Protein AF-A0A951TD12-F1 (afdb_monomer_lite)

Secondary structure (DSSP, 8-state):
--HHHHHHHHHHHHHHHTT--HHHHHHHHHHHHHHHHHHHHHHHHHHHHHHHHGGGS---S---

Radius of gyration: 21.11 Å; chains: 1; bounding box: 41×13×66 Å

pLDDT: mean 75.35, std 14.65, range [45.12, 91.62]

Foldseek 3Di:
DDPVLVVLVVVLVVCVVVVHPPVVSVVSVVVSVVVVVVVVVVVVVVVVVCVVVVPPPDPDDDDD

Structure (mmCIF, N/CA/C/O backbone):
data_AF-A0A951TD12-F1
#
_entry.id   AF-A0A951TD12-F1
#
loop_
_atom_site.group_PDB
_atom_site.id
_atom_site.type_symbol
_atom_site.label_atom_id
_atom_site.label_alt_id
_atom_site.label_comp_id
_atom_site.label_asym_id
_atom_site.label_entity_id
_atom_site.label_seq_id
_atom_site.pdbx_PDB_ins_code
_atom_site.Cartn_x
_atom_site.Cartn_y
_atom_site.Cartn_z
_atom_site.occupancy
_atom_site.B_iso_or_equiv
_atom_site.auth_seq_id
_atom_site.auth_comp_id
_atom_site.auth_asym_id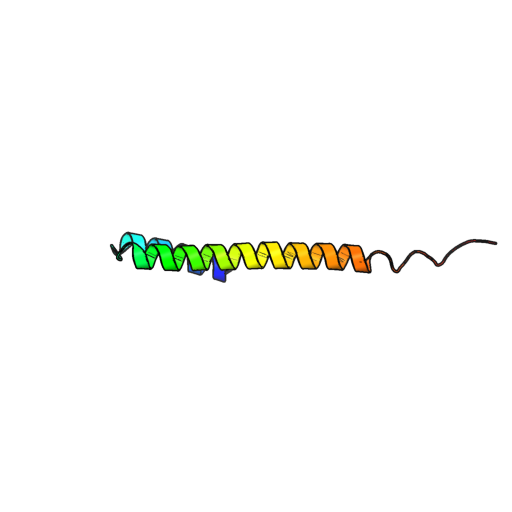
_atom_site.auth_atom_id
_atom_site.pdbx_PDB_model_num
ATOM 1 N N . MET A 1 1 ? -0.698 6.728 -9.649 1.00 66.44 1 MET A N 1
ATOM 2 C CA . MET A 1 1 ? -1.280 5.776 -8.681 1.00 66.44 1 MET A CA 1
ATOM 3 C C . MET A 1 1 ? -2.362 4.941 -9.366 1.00 66.44 1 MET A C 1
ATOM 5 O O . MET A 1 1 ? -3.301 5.529 -9.901 1.00 66.44 1 MET A O 1
ATOM 9 N N . THR A 1 2 ? -2.229 3.611 -9.417 1.00 80.88 2 THR A N 1
ATOM 10 C CA . THR A 1 2 ? -3.244 2.712 -10.003 1.00 80.88 2 THR A CA 1
ATOM 11 C C . THR A 1 2 ? -4.517 2.674 -9.162 1.00 80.88 2 THR A C 1
ATOM 13 O O . THR A 1 2 ? -4.483 2.987 -7.968 1.00 80.88 2 THR A O 1
A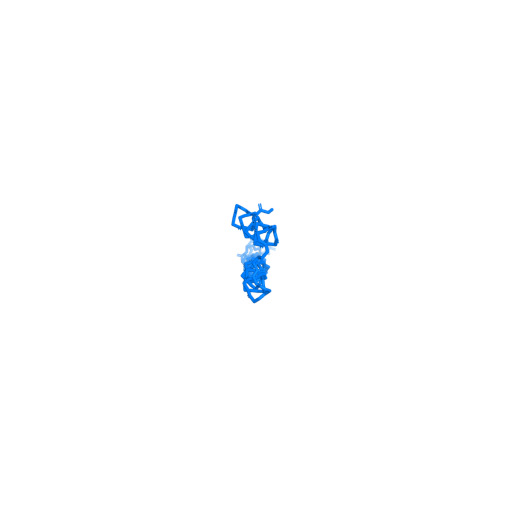TOM 16 N N . PRO A 1 3 ? -5.644 2.223 -9.740 1.00 83.38 3 PRO A N 1
ATOM 17 C CA . PRO A 1 3 ? -6.842 1.914 -8.967 1.00 83.38 3 PRO A CA 1
ATOM 18 C C . PRO A 1 3 ? -6.582 0.920 -7.822 1.00 83.38 3 PRO A C 1
ATOM 20 O O . PRO A 1 3 ? -7.164 1.060 -6.750 1.00 83.38 3 PRO A O 1
ATOM 23 N N . TYR A 1 4 ? -5.676 -0.045 -8.014 1.00 77.88 4 TYR A N 1
ATOM 24 C CA . TYR A 1 4 ? -5.310 -1.035 -6.996 1.00 77.88 4 TYR A CA 1
ATOM 25 C C . TYR A 1 4 ? -4.483 -0.440 -5.852 1.00 77.88 4 TYR A C 1
ATOM 27 O O . TYR A 1 4 ? -4.800 -0.682 -4.692 1.00 77.88 4 TYR A O 1
ATOM 35 N N . GLU A 1 5 ? -3.478 0.384 -6.158 1.00 77.69 5 GLU A N 1
ATOM 36 C CA . GLU A 1 5 ? -2.694 1.116 -5.152 1.00 77.69 5 GLU A CA 1
ATOM 37 C C . GLU A 1 5 ? -3.608 2.019 -4.3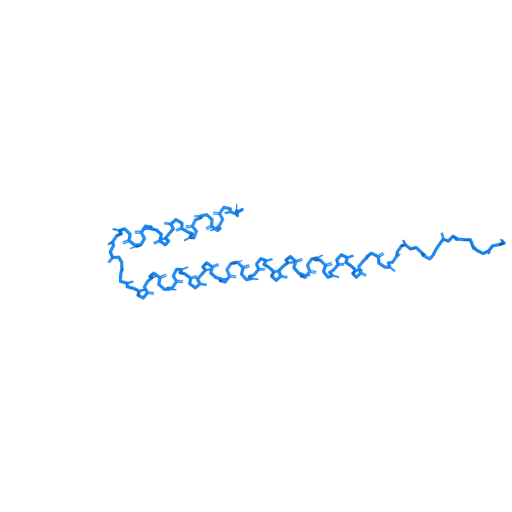17 1.00 77.69 5 GLU A C 1
ATOM 39 O O . GLU A 1 5 ? -3.507 2.056 -3.093 1.00 77.69 5 GLU A O 1
ATOM 44 N N . ARG A 1 6 ? -4.556 2.702 -4.972 1.00 85.00 6 ARG A N 1
ATOM 45 C CA . ARG A 1 6 ? -5.515 3.590 -4.305 1.00 85.00 6 ARG A CA 1
ATOM 46 C C . ARG A 1 6 ? -6.437 2.825 -3.355 1.00 85.00 6 ARG A C 1
ATOM 48 O O . ARG A 1 6 ? -6.652 3.270 -2.233 1.00 85.00 6 ARG A O 1
ATOM 55 N N . ARG A 1 7 ? -6.924 1.651 -3.771 1.00 85.19 7 ARG A N 1
ATOM 56 C CA . ARG A 1 7 ? -7.719 0.759 -2.911 1.00 85.19 7 ARG A CA 1
ATOM 57 C C . ARG A 1 7 ? -6.910 0.213 -1.737 1.00 85.19 7 ARG A C 1
ATOM 59 O O . ARG A 1 7 ? -7.440 0.142 -0.637 1.00 85.19 7 ARG A O 1
ATOM 66 N N . ALA A 1 8 ? -5.647 -0.148 -1.952 1.00 83.81 8 ALA A N 1
ATOM 67 C CA . ALA A 1 8 ? -4.797 -0.700 -0.902 1.00 83.81 8 ALA A CA 1
ATOM 68 C C . ALA A 1 8 ? -4.460 0.349 0.175 1.00 83.81 8 ALA A C 1
ATOM 70 O O . ALA A 1 8 ? -4.562 0.057 1.362 1.00 83.81 8 ALA A O 1
ATOM 71 N N . VAL A 1 9 ? -4.167 1.593 -0.223 1.00 85.19 9 VAL A N 1
ATOM 72 C CA . VAL A 1 9 ? -3.968 2.712 0.719 1.00 85.19 9 VAL A CA 1
ATOM 73 C C . VAL A 1 9 ? -5.258 3.045 1.476 1.00 85.19 9 VAL A C 1
ATOM 75 O O . VAL A 1 9 ? -5.230 3.190 2.694 1.00 85.19 9 VAL A O 1
ATOM 78 N N . GLN A 1 10 ? -6.409 3.085 0.794 1.00 89.19 10 GLN A N 1
ATOM 79 C CA . GLN A 1 10 ? -7.705 3.283 1.459 1.00 89.19 10 GLN A CA 1
ATOM 80 C C . GLN A 1 10 ? -8.047 2.153 2.439 1.00 89.19 10 GLN A C 1
ATOM 82 O O . GLN A 1 10 ? -8.660 2.408 3.471 1.00 89.19 10 GLN A O 1
ATOM 87 N N . ALA A 1 11 ? -7.664 0.910 2.139 1.00 87.38 11 ALA A N 1
ATOM 88 C CA . ALA A 1 11 ? -7.880 -0.221 3.036 1.00 87.38 11 ALA A CA 1
ATOM 89 C C . ALA A 1 11 ? -7.055 -0.093 4.324 1.00 87.38 11 ALA A C 1
ATOM 91 O O . ALA A 1 11 ? -7.583 -0.360 5.398 1.00 87.38 11 ALA A O 1
ATOM 92 N N . VAL A 1 12 ? -5.799 0.358 4.230 1.00 88.12 12 VAL A N 1
ATOM 93 C CA . VAL A 1 12 ? -4.962 0.644 5.408 1.00 88.12 12 VAL A CA 1
ATOM 94 C C . VAL A 1 12 ? -5.588 1.755 6.256 1.00 88.12 12 VAL A C 1
ATOM 96 O O . VAL A 1 12 ? -5.759 1.560 7.453 1.00 88.12 12 VAL A O 1
ATOM 99 N N . HIS A 1 13 ? -6.019 2.855 5.629 1.00 89.19 13 HIS A N 1
ATOM 100 C CA . HIS A 1 13 ? -6.641 3.985 6.329 1.00 89.19 13 HIS A CA 1
ATOM 101 C C . HIS A 1 13 ? -7.920 3.577 7.076 1.00 89.19 13 HIS A C 1
ATOM 103 O O . HIS A 1 13 ? -8.080 3.879 8.252 1.00 89.19 13 HIS A O 1
ATOM 109 N N . ARG A 1 14 ? -8.800 2.795 6.432 1.00 90.81 14 ARG A N 1
ATOM 110 C CA . ARG A 1 14 ? -10.014 2.275 7.086 1.00 90.81 14 ARG A CA 1
ATOM 111 C C . ARG A 1 14 ? -9.701 1.328 8.242 1.00 90.81 14 ARG A C 1
ATOM 113 O O . ARG A 1 14 ? -10.429 1.313 9.228 1.00 90.81 14 ARG A O 1
ATOM 120 N N . LEU A 1 15 ? -8.658 0.504 8.116 1.00 89.19 15 LEU A N 1
ATOM 121 C CA . LEU A 1 15 ? -8.238 -0.398 9.190 1.00 89.19 15 LEU A CA 1
ATOM 122 C C . LEU A 1 15 ? -7.722 0.391 10.398 1.00 89.19 15 LEU A C 1
ATOM 124 O O . LEU A 1 15 ? -8.079 0.053 11.525 1.00 89.19 15 LEU A O 1
ATOM 128 N N . GLU A 1 16 ? -6.957 1.454 10.163 1.00 87.88 16 GLU A N 1
ATOM 129 C CA . GLU A 1 16 ? -6.465 2.363 11.200 1.00 87.88 16 GLU A CA 1
ATOM 130 C C . GLU A 1 16 ? -7.617 3.090 11.914 1.00 87.88 16 GLU A C 1
ATOM 132 O O . GLU A 1 16 ? -7.717 3.020 13.137 1.00 87.88 16 GLU A O 1
ATOM 137 N N . GLU A 1 17 ? -8.561 3.666 11.161 1.00 91.50 17 GLU A N 1
ATOM 138 C CA . GLU A 1 17 ? -9.756 4.331 11.709 1.00 91.50 17 GLU A CA 1
ATOM 139 C C . GLU A 1 17 ? -10.677 3.378 12.485 1.00 91.50 17 GLU A C 1
ATOM 141 O O . GLU A 1 17 ? -11.310 3.772 13.461 1.00 91.50 17 GLU A O 1
ATOM 146 N N . SER A 1 18 ? -10.753 2.108 12.072 1.00 90.25 18 SER A N 1
ATOM 147 C CA . SER A 1 18 ? -11.576 1.093 12.743 1.00 90.25 18 SER A CA 1
ATOM 148 C C . SER A 1 18 ? -10.964 0.540 14.036 1.00 90.25 18 SER A C 1
ATOM 150 O O . SER A 1 18 ? -11.583 -0.303 14.685 1.00 90.25 18 SER A O 1
ATOM 152 N N . GLY A 1 19 ? -9.742 0.954 14.396 1.00 90.25 19 GLY A N 1
ATOM 153 C CA . GLY A 1 19 ? -9.015 0.386 15.532 1.00 90.25 19 GLY A CA 1
ATOM 154 C C . GLY A 1 19 ? -8.631 -1.081 15.316 1.00 90.25 19 GLY A C 1
ATOM 155 O O . GLY A 1 19 ? -8.535 -1.852 16.274 1.00 90.25 19 GLY A O 1
ATOM 156 N N . ALA A 1 20 ? -8.448 -1.501 14.058 1.00 88.50 20 ALA A N 1
ATOM 157 C CA . ALA A 1 20 ? -8.072 -2.870 13.741 1.00 88.50 20 ALA A CA 1
ATOM 158 C C . ALA A 1 20 ? -6.738 -3.229 14.415 1.00 88.50 20 ALA A C 1
ATOM 160 O O . ALA A 1 20 ? -5.829 -2.400 14.502 1.00 88.50 20 ALA A O 1
ATOM 161 N N . PRO A 1 21 ? -6.571 -4.485 14.860 1.00 91.62 21 PRO A N 1
ATOM 162 C C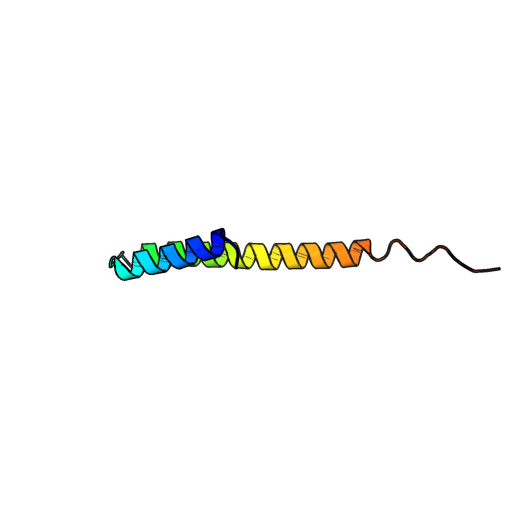A . PRO A 1 21 ? -5.355 -4.887 15.542 1.00 91.62 21 PRO A CA 1
ATOM 163 C C . PRO A 1 21 ? -4.137 -4.714 14.627 1.00 91.62 21 PRO A C 1
ATOM 165 O O . PRO A 1 21 ? -4.191 -5.002 13.429 1.00 91.62 21 PRO A O 1
ATOM 168 N N . PHE A 1 22 ? -3.014 -4.291 15.210 1.00 87.19 22 PHE A N 1
ATOM 169 C CA . PHE A 1 22 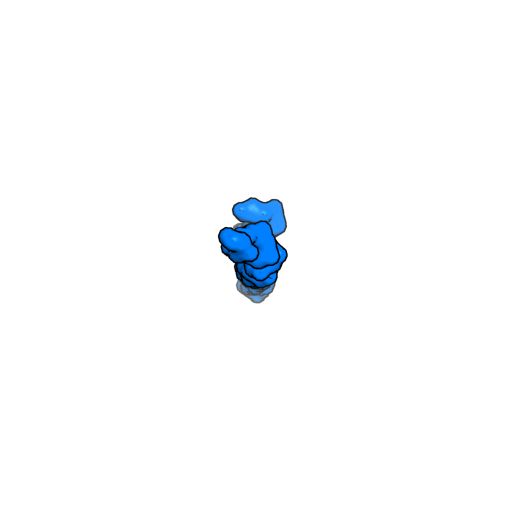? -1.796 -3.908 14.485 1.00 87.19 22 PHE A CA 1
ATOM 170 C C . PHE A 1 22 ? -1.322 -4.947 13.454 1.00 87.19 22 PHE A C 1
ATOM 172 O O . PHE A 1 22 ? -0.840 -4.591 12.380 1.00 87.19 22 PHE A O 1
ATOM 179 N N . TRP A 1 23 ? -1.501 -6.244 13.729 1.00 88.31 23 TRP A N 1
ATOM 180 C CA . TRP A 1 23 ? -1.123 -7.309 12.797 1.00 88.31 23 TRP A CA 1
ATOM 181 C C . TRP A 1 23 ? -1.894 -7.251 11.467 1.00 88.31 23 TRP A C 1
ATOM 183 O O . TRP A 1 23 ? -1.309 -7.559 10.431 1.00 88.31 23 TRP A O 1
ATOM 193 N N . ARG A 1 24 ? -3.160 -6.801 11.470 1.00 85.69 24 ARG A N 1
ATOM 194 C CA . ARG A 1 24 ? -3.966 -6.593 10.254 1.00 85.69 24 ARG A CA 1
ATOM 195 C C . ARG A 1 24 ? -3.467 -5.408 9.439 1.00 85.69 24 ARG A C 1
ATOM 197 O O . ARG A 1 24 ? -3.355 -5.513 8.221 1.00 85.69 24 ARG A O 1
ATOM 204 N N . ILE A 1 25 ? -3.129 -4.308 10.109 1.00 88.38 25 ILE A N 1
ATOM 205 C CA . ILE A 1 25 ? -2.560 -3.115 9.465 1.00 88.38 25 ILE A CA 1
ATOM 206 C C . ILE A 1 25 ? -1.205 -3.472 8.837 1.00 88.38 25 ILE A C 1
ATOM 208 O O . ILE A 1 25 ? -0.946 -3.150 7.678 1.00 88.38 25 ILE A O 1
ATOM 212 N N . ARG A 1 26 ? -0.371 -4.239 9.555 1.00 87.19 26 ARG A N 1
ATOM 213 C CA . ARG A 1 26 ? 0.919 -4.739 9.056 1.00 87.19 26 ARG A CA 1
ATOM 214 C C . ARG A 1 26 ? 0.771 -5.608 7.805 1.00 87.19 26 ARG A C 1
ATOM 216 O O . ARG A 1 26 ? 1.593 -5.509 6.895 1.00 87.19 26 ARG A O 1
ATOM 223 N N . ASP A 1 27 ? -0.247 -6.460 7.753 1.00 88.06 27 ASP A N 1
ATOM 224 C CA . ASP A 1 27 ? -0.497 -7.334 6.603 1.00 88.06 27 ASP A CA 1
ATOM 225 C C . ASP A 1 27 ? -0.987 -6.550 5.370 1.00 88.06 27 ASP A C 1
ATOM 227 O O . ASP A 1 27 ? -0.501 -6.743 4.248 1.00 88.06 27 ASP A O 1
ATOM 231 N N . ALA A 1 28 ? -1.857 -5.560 5.589 1.00 85.44 28 ALA A N 1
ATOM 232 C CA . ALA A 1 28 ? -2.287 -4.630 4.549 1.00 85.44 28 ALA A CA 1
ATOM 233 C C . ALA A 1 28 ? -1.110 -3.796 4.000 1.00 85.44 28 ALA A C 1
ATOM 235 O O . ALA A 1 28 ? -0.955 -3.668 2.783 1.00 85.44 28 ALA A O 1
ATOM 236 N N . LEU A 1 29 ? -0.212 -3.315 4.868 1.00 84.62 29 LEU A N 1
ATOM 237 C CA . LEU A 1 29 ? 1.007 -2.599 4.470 1.00 84.62 29 LEU A CA 1
ATOM 238 C C . LEU A 1 29 ? 1.978 -3.475 3.663 1.00 84.62 29 LEU A C 1
ATOM 240 O O . LEU A 1 29 ? 2.529 -3.017 2.661 1.00 84.62 29 LEU A O 1
ATOM 244 N N . ARG A 1 30 ? 2.157 -4.752 4.034 1.00 85.81 30 ARG A N 1
ATOM 245 C CA . ARG A 1 30 ? 2.956 -5.713 3.246 1.00 85.81 30 ARG A CA 1
ATOM 246 C C . ARG A 1 30 ? 2.390 -5.917 1.845 1.00 85.81 30 ARG A C 1
ATOM 248 O O . ARG A 1 30 ? 3.146 -6.035 0.880 1.00 85.81 30 ARG A O 1
ATOM 255 N N . THR A 1 31 ? 1.066 -5.932 1.724 1.00 82.56 31 THR A N 1
ATOM 256 C CA . THR A 1 31 ? 0.379 -6.039 0.433 1.00 82.56 31 THR A CA 1
ATOM 257 C C . THR A 1 31 ? 0.639 -4.805 -0.431 1.00 82.56 31 THR A C 1
ATOM 259 O O . THR A 1 31 ? 0.995 -4.949 -1.601 1.00 82.56 31 THR A O 1
ATOM 262 N N . VAL A 1 32 ? 0.564 -3.599 0.147 1.00 81.88 32 VAL A N 1
ATOM 263 C CA . VAL A 1 32 ? 0.928 -2.345 -0.541 1.00 81.88 32 VAL A CA 1
ATOM 264 C C . VAL A 1 32 ? 2.387 -2.382 -1.010 1.00 81.88 32 VAL A C 1
ATOM 266 O O . VAL A 1 32 ? 2.654 -2.127 -2.184 1.00 81.88 32 VAL A O 1
ATOM 269 N N . GLN A 1 33 ? 3.323 -2.768 -0.136 1.00 83.19 33 GLN A N 1
ATOM 270 C CA . GLN A 1 33 ? 4.742 -2.904 -0.488 1.00 83.19 33 GLN A CA 1
ATOM 271 C C . GLN A 1 33 ? 4.963 -3.871 -1.654 1.00 83.19 33 GLN A C 1
ATOM 273 O O . GLN A 1 33 ? 5.714 -3.558 -2.576 1.00 83.19 33 GLN A O 1
ATOM 278 N N . ARG A 1 34 ? 4.292 -5.029 -1.653 1.00 82.00 34 ARG A N 1
ATOM 279 C CA . ARG A 1 34 ? 4.421 -6.021 -2.728 1.00 82.00 34 ARG A CA 1
ATOM 280 C C . ARG A 1 34 ? 3.902 -5.485 -4.065 1.00 82.00 34 ARG A C 1
ATOM 282 O O . ARG A 1 34 ? 4.535 -5.732 -5.087 1.00 82.00 34 ARG A O 1
ATOM 289 N N . VAL A 1 35 ? 2.802 -4.729 -4.069 1.00 77.94 35 VAL A N 1
ATOM 290 C CA . VAL A 1 35 ? 2.258 -4.101 -5.289 1.00 77.94 35 VAL A CA 1
ATOM 291 C C . VAL A 1 35 ? 3.218 -3.046 -5.842 1.00 77.94 35 VAL A C 1
ATOM 293 O O . VAL A 1 35 ? 3.475 -3.033 -7.046 1.00 77.94 35 VAL A O 1
ATOM 296 N N . VAL A 1 36 ? 3.790 -2.204 -4.976 1.00 79.44 36 VAL A N 1
ATOM 297 C CA . VAL A 1 36 ? 4.763 -1.175 -5.378 1.00 79.44 36 VAL A CA 1
ATOM 298 C C . VAL A 1 36 ? 6.045 -1.815 -5.918 1.00 79.44 36 VAL A C 1
ATOM 300 O O . VAL A 1 36 ? 6.477 -1.470 -7.017 1.00 79.44 36 VAL A O 1
ATOM 303 N N . HIS A 1 37 ? 6.612 -2.801 -5.213 1.00 77.44 37 HIS A N 1
ATOM 304 C CA . HIS A 1 37 ? 7.793 -3.530 -5.687 1.00 77.44 37 HIS A CA 1
ATOM 305 C C . HIS A 1 37 ? 7.546 -4.259 -7.005 1.00 77.44 37 HIS A C 1
ATOM 307 O O . HIS A 1 37 ? 8.382 -4.182 -7.899 1.00 77.44 37 HIS A O 1
ATOM 313 N N . HIS A 1 38 ? 6.399 -4.925 -7.164 1.00 76.19 38 HIS A N 1
ATOM 314 C CA . HIS A 1 38 ? 6.055 -5.578 -8.425 1.00 76.19 38 HIS A CA 1
ATOM 315 C C . HIS A 1 38 ? 5.992 -4.565 -9.573 1.00 76.19 38 HIS A C 1
ATOM 317 O O . HIS A 1 38 ? 6.391 -4.879 -10.689 1.00 76.19 38 HIS A O 1
ATOM 323 N N . ARG A 1 39 ? 5.497 -3.348 -9.328 1.00 76.75 39 ARG A N 1
ATOM 324 C CA . ARG A 1 39 ? 5.440 -2.299 -10.349 1.00 76.75 39 ARG A CA 1
ATOM 325 C C . ARG A 1 39 ? 6.808 -1.780 -10.740 1.00 76.75 39 ARG A C 1
ATOM 327 O O . ARG A 1 39 ? 7.096 -1.750 -11.927 1.00 76.75 39 ARG A O 1
ATOM 334 N N . ILE A 1 40 ? 7.648 -1.459 -9.759 1.00 76.62 40 ILE A N 1
ATOM 335 C CA . ILE A 1 40 ? 9.030 -1.039 -10.009 1.00 76.62 40 ILE A CA 1
ATOM 336 C C . ILE A 1 40 ? 9.768 -2.141 -10.774 1.00 76.62 40 ILE A C 1
ATOM 338 O O . ILE A 1 40 ? 10.405 -1.862 -11.779 1.00 76.62 40 ILE A O 1
ATOM 342 N N . PHE A 1 41 ? 9.614 -3.403 -10.366 1.00 74.19 41 PHE A N 1
ATOM 343 C CA . PHE A 1 41 ? 10.186 -4.543 -11.077 1.00 74.19 41 PHE A CA 1
ATOM 344 C C . PHE A 1 41 ? 9.663 -4.656 -12.514 1.00 74.19 41 PHE A C 1
ATOM 346 O O . PHE A 1 41 ? 10.452 -4.826 -13.434 1.00 74.19 41 PHE A O 1
ATOM 353 N N . ASN A 1 42 ? 8.352 -4.527 -12.737 1.00 78.06 42 ASN A N 1
ATOM 354 C CA . ASN A 1 42 ? 7.775 -4.602 -14.079 1.00 78.06 42 ASN A CA 1
ATOM 355 C C . ASN A 1 42 ? 8.251 -3.435 -14.955 1.00 78.06 42 ASN A C 1
ATOM 357 O O . ASN A 1 42 ? 8.613 -3.658 -16.101 1.00 78.06 42 ASN A O 1
ATOM 361 N N . ASP A 1 43 ? 8.331 -2.221 -14.409 1.00 81.25 43 ASP A N 1
ATOM 362 C CA . ASP A 1 43 ? 8.848 -1.043 -15.107 1.00 81.25 43 ASP A CA 1
ATOM 363 C C . ASP A 1 43 ? 10.339 -1.191 -15.438 1.00 81.25 43 ASP A C 1
ATOM 365 O O . ASP A 1 43 ? 10.732 -0.897 -16.566 1.00 81.25 43 ASP A O 1
ATOM 369 N N . LEU A 1 44 ? 11.149 -1.727 -14.517 1.00 74.44 44 LEU A N 1
ATOM 370 C CA . LEU A 1 44 ? 12.558 -2.057 -14.753 1.00 74.44 44 LEU A CA 1
ATOM 371 C C . LEU A 1 44 ? 12.714 -3.136 -15.828 1.00 74.44 44 LEU A C 1
ATOM 373 O O . LEU A 1 44 ? 13.507 -2.970 -16.748 1.00 74.44 44 LEU A O 1
ATOM 377 N N . VAL A 1 45 ? 11.925 -4.211 -15.770 1.00 79.00 45 VAL A N 1
ATOM 378 C CA . VAL A 1 45 ? 11.919 -5.270 -16.792 1.00 79.00 45 VAL A CA 1
ATOM 379 C C . VAL A 1 45 ? 11.479 -4.711 -18.143 1.00 79.00 45 VAL A C 1
ATOM 381 O O . VAL A 1 45 ? 12.060 -5.052 -19.168 1.00 79.00 45 VAL A O 1
ATOM 384 N N . ARG A 1 46 ? 10.491 -3.814 -18.177 1.00 76.50 46 ARG A N 1
ATOM 385 C CA . ARG A 1 46 ? 10.002 -3.180 -19.409 1.00 76.50 46 ARG A CA 1
ATOM 386 C C . ARG A 1 46 ? 10.995 -2.167 -19.976 1.00 76.50 46 ARG A C 1
ATOM 388 O O . ARG A 1 46 ? 11.050 -2.008 -21.195 1.00 76.50 46 ARG A O 1
ATOM 395 N N . ALA A 1 47 ? 11.747 -1.478 -19.121 1.00 73.94 47 ALA A N 1
ATOM 396 C CA . ALA A 1 47 ? 12.849 -0.602 -19.506 1.00 73.94 47 ALA A CA 1
ATOM 397 C C . ALA A 1 47 ? 14.010 -1.423 -20.082 1.00 73.94 47 ALA A C 1
ATOM 399 O O . ALA A 1 47 ? 14.384 -1.201 -21.229 1.00 73.94 47 ALA A O 1
ATOM 400 N N . ALA A 1 48 ? 14.458 -2.458 -19.366 1.00 71.94 48 ALA A N 1
ATOM 401 C CA . ALA A 1 48 ? 15.490 -3.388 -19.824 1.00 71.94 48 ALA A CA 1
ATOM 402 C C . ALA A 1 48 ? 15.100 -4.087 -21.138 1.00 71.94 48 ALA A C 1
ATOM 404 O O . ALA A 1 48 ? 15.910 -4.217 -22.052 1.00 71.94 48 ALA A O 1
ATOM 405 N N . TRP A 1 49 ? 13.833 -4.482 -21.287 1.00 73.06 49 TRP A N 1
ATOM 406 C CA . TRP A 1 49 ? 13.319 -5.076 -22.522 1.00 73.06 49 TRP A CA 1
ATOM 407 C C . TRP A 1 49 ? 13.263 -4.076 -23.685 1.00 73.06 49 TRP A C 1
ATOM 409 O O . TRP A 1 49 ? 13.486 -4.455 -24.835 1.00 73.06 49 TRP A O 1
ATOM 419 N N . ARG A 1 50 ? 12.973 -2.795 -23.415 1.00 63.41 50 ARG A N 1
ATOM 420 C CA . ARG A 1 50 ? 13.032 -1.736 -24.434 1.00 63.41 50 ARG A CA 1
ATOM 421 C C . ARG A 1 50 ? 14.461 -1.449 -24.874 1.00 63.41 50 ARG A C 1
ATOM 423 O O . ARG A 1 50 ? 14.685 -1.329 -26.073 1.00 63.41 50 ARG A O 1
ATOM 430 N N . GLU A 1 51 ? 15.409 -1.404 -23.948 1.00 60.62 51 GLU A N 1
ATOM 431 C CA . GLU A 1 51 ? 16.829 -1.224 -24.269 1.00 60.62 51 GLU A CA 1
ATOM 432 C C . GLU A 1 51 ? 17.392 -2.433 -25.034 1.00 60.62 51 GLU A C 1
ATOM 434 O O . GLU A 1 51 ? 18.093 -2.257 -26.027 1.00 60.62 51 GLU A O 1
ATOM 439 N N . G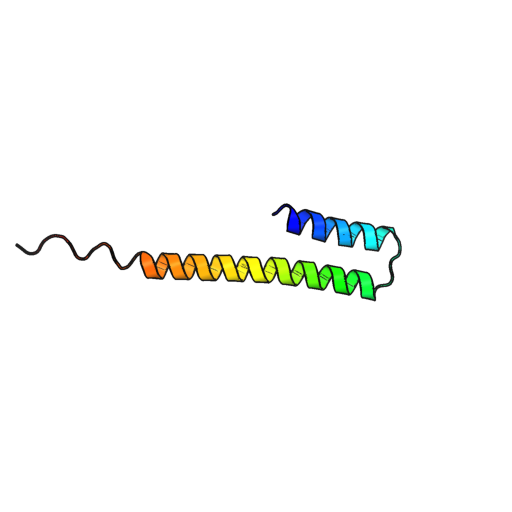LY A 1 52 ? 16.974 -3.655 -24.686 1.00 57.78 52 GLY A N 1
ATOM 440 C CA . GLY A 1 52 ? 17.344 -4.873 -25.415 1.00 57.78 52 GLY A CA 1
ATOM 441 C C . GLY A 1 52 ? 16.718 -5.010 -26.812 1.00 57.78 52 GLY A C 1
ATOM 442 O O . GLY A 1 52 ? 17.296 -5.662 -27.677 1.00 57.78 52 GLY A O 1
ATOM 443 N N . LYS A 1 53 ? 15.558 -4.387 -27.079 1.00 52.72 53 LYS A N 1
ATOM 444 C CA . LYS A 1 53 ? 14.925 -4.372 -28.418 1.00 52.72 53 LYS A CA 1
ATOM 445 C C . LYS A 1 53 ? 15.225 -3.120 -29.250 1.00 52.72 53 LYS A C 1
ATOM 447 O O . LYS A 1 53 ? 14.971 -3.134 -30.453 1.00 52.72 53 LYS A O 1
ATOM 452 N N . GLY A 1 54 ? 15.798 -2.075 -28.654 1.00 47.88 54 GLY A N 1
ATOM 453 C CA . GLY A 1 54 ? 16.284 -0.883 -29.359 1.00 47.88 54 GLY A CA 1
ATOM 454 C C . GLY A 1 54 ? 17.588 -1.103 -30.133 1.00 47.88 54 GLY A C 1
ATOM 455 O O . GLY A 1 54 ? 17.936 -0.288 -30.979 1.00 47.88 54 GLY A O 1
ATOM 456 N N . GLN A 1 55 ? 18.285 -2.220 -29.900 1.00 47.19 55 GLN A N 1
ATOM 457 C CA . GLN A 1 55 ? 19.557 -2.554 -30.552 1.00 47.19 55 GLN A CA 1
ATOM 458 C C . GLN A 1 55 ? 19.427 -3.416 -31.824 1.00 47.19 55 GLN A C 1
ATOM 460 O O . GLN A 1 55 ? 20.432 -3.892 -32.340 1.00 47.19 55 GLN A O 1
ATOM 465 N N . SER A 1 56 ? 18.214 -3.626 -32.356 1.00 53.19 56 SER A N 1
ATOM 466 C CA . SER A 1 56 ? 18.001 -4.457 -33.559 1.00 53.19 56 SER A CA 1
ATOM 467 C C . SER A 1 56 ? 17.563 -3.682 -34.811 1.00 53.19 56 SER A C 1
ATOM 469 O O . SER A 1 56 ? 17.195 -4.307 -35.805 1.00 53.19 56 SER A O 1
ATOM 471 N N . ILE A 1 57 ? 17.590 -2.346 -34.814 1.00 50.09 57 ILE A N 1
ATOM 472 C CA . ILE A 1 57 ? 17.247 -1.552 -36.008 1.00 50.09 57 ILE A CA 1
ATOM 473 C C . ILE A 1 57 ? 18.202 -0.359 -36.123 1.00 50.09 57 ILE A C 1
ATOM 475 O O . ILE A 1 57 ? 17.825 0.754 -35.793 1.00 50.09 57 ILE A O 1
ATOM 479 N N . ASN A 1 58 ? 19.461 -0.606 -36.505 1.00 46.28 58 ASN A N 1
ATOM 480 C CA . ASN A 1 58 ? 20.366 0.380 -37.135 1.00 46.28 58 ASN A CA 1
ATOM 481 C C . ASN A 1 58 ? 21.658 -0.270 -37.687 1.00 46.28 58 ASN A C 1
ATOM 483 O O . ASN A 1 58 ? 22.723 0.330 -37.667 1.00 46.28 58 ASN A O 1
ATOM 487 N N . ASN A 1 59 ? 21.574 -1.493 -38.220 1.00 45.12 59 ASN A N 1
ATOM 488 C CA . ASN A 1 59 ? 22.595 -2.036 -39.128 1.00 45.12 59 ASN A CA 1
ATOM 489 C C . ASN A 1 59 ? 21.929 -2.267 -40.483 1.00 45.12 59 ASN A C 1
ATOM 491 O O . ASN A 1 59 ? 21.553 -3.379 -40.837 1.00 45.12 59 ASN A O 1
ATOM 495 N N . GLY A 1 60 ? 21.688 -1.176 -41.201 1.00 48.44 60 GLY A N 1
ATOM 496 C CA . GLY A 1 60 ? 20.983 -1.206 -42.475 1.00 48.44 60 GLY A CA 1
ATOM 497 C C . GLY A 1 60 ? 21.101 0.119 -43.204 1.00 48.44 60 GLY A C 1
ATOM 498 O O . GLY A 1 60 ? 20.093 0.759 -43.470 1.00 48.44 60 GLY A O 1
ATOM 499 N N . GLY A 1 61 ? 22.323 0.561 -43.493 1.00 46.44 61 GLY A N 1
ATOM 500 C CA . GLY A 1 61 ? 22.507 1.730 -44.341 1.00 46.44 61 GLY A CA 1
ATOM 501 C C . GLY A 1 61 ? 23.937 2.235 -44.395 1.00 46.44 61 GLY A C 1
ATOM 502 O O . GLY A 1 61 ? 24.394 2.892 -43.470 1.00 46.44 61 GLY A O 1
ATOM 503 N N . SER A 1 62 ? 24.558 2.025 -45.555 1.00 49.00 62 SER A N 1
ATOM 504 C CA . SER A 1 62 ? 25.673 2.811 -46.092 1.00 49.00 62 SER A CA 1
ATOM 505 C C . SER A 1 62 ? 27.100 2.351 -45.766 1.00 49.00 62 SER A C 1
ATOM 507 O O . SER A 1 62 ? 27.838 2.982 -45.018 1.00 49.00 62 SER A O 1
ATOM 509 N N . THR A 1 63 ? 27.530 1.309 -46.476 1.00 49.53 63 THR A N 1
ATOM 510 C CA . THR A 1 63 ? 28.869 1.281 -47.081 1.00 49.53 63 THR A CA 1
ATOM 511 C C . THR A 1 63 ? 28.715 1.019 -48.581 1.00 49.53 63 THR A C 1
ATOM 513 O O . THR A 1 63 ? 28.538 -0.113 -49.028 1.00 49.53 63 THR A O 1
ATOM 516 N N . LYS A 1 64 ? 28.727 2.098 -49.361 1.00 48.12 64 LYS A N 1
ATOM 517 C CA . LYS A 1 64 ? 29.138 2.110 -50.765 1.00 48.12 64 LYS A CA 1
ATOM 518 C C . LYS A 1 64 ? 30.039 3.312 -50.966 1.00 48.12 64 LYS A C 1
ATOM 520 O O . LYS A 1 64 ? 29.713 4.361 -50.370 1.00 48.12 64 LYS A O 1
#

Sequence (64 aa):
MTPYERRAVQAVHRLEESGAPFWRIRDALRTVQRVVHHRIFNDLVRAAWREGKGQSINNGGSTK